Protein AF-A0A0F9K733-F1 (afdb_monomer_lite)

Radius of gyration: 17.39 Å; chains: 1; bounding box: 50×52×30 Å

Sequence (92 aa):
MEDPTKFDIRDYLEGKALNDQSIREACISEDELVKVLRMTKRHVVKLRQRGKLPASVYYRRKWWFPRVEIAKFLETRTSAEEPSEQNEQNHL

pLDDT: mean 74.3, std 15.23, range [41.94, 90.12]

InterPro domains:
  IPR041657 Helix-turn-helix domain, group 17 [PF12728] (31-77)

Organism: NCBI:txid412755

Structure (mmCIF, N/CA/C/O backbone):
data_AF-A0A0F9K733-F1
#
_entry.id   AF-A0A0F9K733-F1
#
loo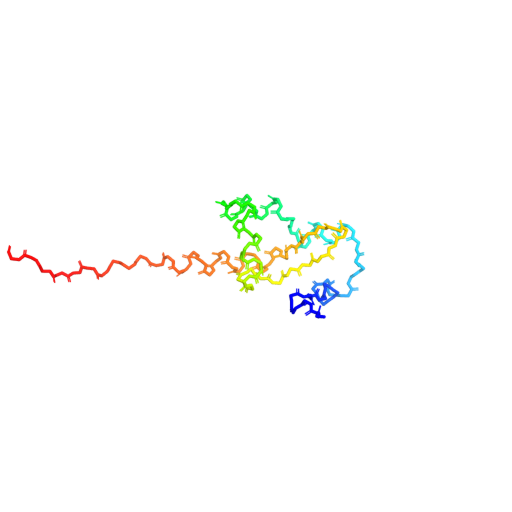p_
_atom_site.group_PDB
_atom_site.id
_atom_site.type_symbol
_atom_site.label_atom_id
_atom_site.label_alt_id
_atom_site.label_comp_id
_atom_site.label_asym_id
_atom_site.label_entity_id
_atom_site.label_seq_id
_atom_site.pdbx_PDB_ins_code
_atom_site.Cartn_x
_atom_site.Cartn_y
_atom_site.Cartn_z
_atom_site.occupancy
_atom_site.B_iso_or_equiv
_atom_site.auth_seq_id
_atom_site.auth_comp_id
_atom_site.auth_asym_id
_atom_site.auth_atom_id
_atom_site.pdbx_PDB_model_num
ATOM 1 N N . MET A 1 1 ? -11.405 -21.151 -6.689 1.00 41.94 1 MET A N 1
ATOM 2 C CA . MET A 1 1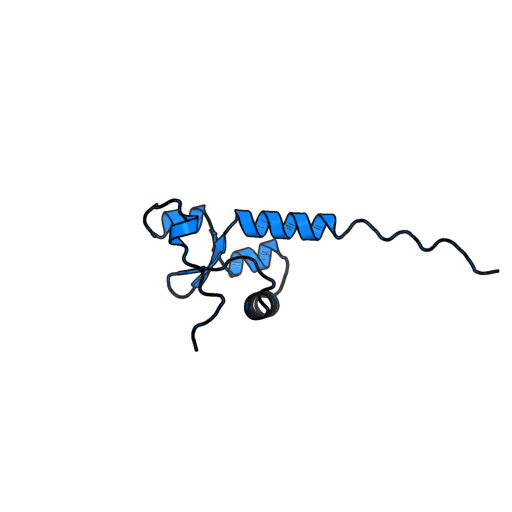 ? -11.717 -19.711 -6.583 1.00 41.94 1 MET A CA 1
ATOM 3 C C . MET A 1 1 ? -10.404 -18.964 -6.693 1.00 41.94 1 MET A C 1
ATOM 5 O O . MET A 1 1 ? -9.588 -19.077 -5.787 1.00 41.94 1 MET A O 1
ATOM 9 N N . GLU A 1 2 ? -10.150 -18.321 -7.830 1.00 46.09 2 GLU A N 1
ATOM 10 C CA . GLU A 1 2 ? -9.002 -17.424 -7.990 1.00 46.09 2 GLU A CA 1
ATOM 11 C C . GLU A 1 2 ? -9.341 -16.071 -7.365 1.00 46.09 2 GLU A C 1
ATOM 13 O O . GLU A 1 2 ? -10.446 -15.561 -7.530 1.00 46.09 2 GLU A O 1
ATOM 18 N N . ASP A 1 3 ? -8.411 -15.544 -6.576 1.00 48.53 3 ASP A N 1
ATOM 19 C CA . ASP A 1 3 ? -8.564 -14.277 -5.874 1.00 48.53 3 ASP A CA 1
ATOM 20 C C . ASP A 1 3 ? -8.459 -13.143 -6.917 1.00 48.53 3 ASP A C 1
ATOM 22 O O . ASP A 1 3 ? -7.396 -12.992 -7.524 1.00 48.53 3 ASP A O 1
ATOM 26 N N . PRO A 1 4 ? -9.525 -12.360 -7.177 1.00 52.16 4 PRO A N 1
ATOM 27 C CA . PRO A 1 4 ? -9.539 -11.349 -8.244 1.00 52.16 4 PRO A CA 1
ATOM 28 C C . PRO A 1 4 ? -8.555 -10.197 -7.988 1.00 52.16 4 PRO A C 1
ATOM 30 O O . PRO A 1 4 ? -8.301 -9.373 -8.859 1.00 52.16 4 PRO A O 1
ATOM 33 N N . THR A 1 5 ? -7.975 -10.150 -6.792 1.00 52.78 5 THR A N 1
ATOM 34 C CA . THR A 1 5 ? -6.948 -9.197 -6.372 1.00 52.78 5 THR A CA 1
ATOM 35 C C . THR A 1 5 ? -5.523 -9.639 -6.711 1.00 52.78 5 THR A C 1
ATOM 37 O O . THR A 1 5 ? -4.569 -8.944 -6.354 1.00 52.78 5 THR A O 1
ATOM 40 N N . LYS A 1 6 ? -5.342 -10.785 -7.382 1.00 51.94 6 LYS A N 1
ATOM 41 C CA . LYS A 1 6 ? -4.027 -11.318 -7.755 1.00 51.94 6 LYS A CA 1
ATOM 42 C C . LYS A 1 6 ? -3.436 -10.522 -8.926 1.00 51.94 6 LYS A C 1
ATOM 44 O O . LYS A 1 6 ? -3.561 -10.893 -10.085 1.00 51.94 6 LYS A O 1
ATOM 49 N N . PHE A 1 7 ? -2.802 -9.405 -8.593 1.00 60.28 7 PHE A N 1
ATOM 50 C CA . PHE A 1 7 ? -2.111 -8.526 -9.530 1.00 60.28 7 PHE A CA 1
ATOM 51 C C . PHE A 1 7 ? -0.717 -9.085 -9.871 1.00 60.28 7 PHE A C 1
ATOM 53 O O . PHE A 1 7 ? 0.036 -9.455 -8.962 1.00 60.28 7 PHE A O 1
ATOM 60 N N . ASP A 1 8 ? -0.361 -9.153 -11.160 1.00 64.06 8 ASP A N 1
ATOM 61 C CA . ASP A 1 8 ? 0.978 -9.574 -11.589 1.00 64.06 8 ASP A CA 1
ATOM 62 C C . ASP A 1 8 ? 1.951 -8.392 -11.498 1.00 64.06 8 ASP A C 1
ATOM 64 O O . ASP A 1 8 ? 1.928 -7.449 -12.284 1.00 64.06 8 ASP A O 1
ATOM 68 N N . ILE A 1 9 ? 2.825 -8.433 -10.496 1.00 64.44 9 ILE A N 1
ATOM 69 C CA . ILE A 1 9 ? 3.810 -7.379 -10.241 1.00 64.44 9 ILE A CA 1
ATOM 70 C C . ILE A 1 9 ? 4.860 -7.228 -11.346 1.00 64.44 9 ILE A C 1
ATOM 72 O O . ILE A 1 9 ? 5.561 -6.218 -11.380 1.00 64.44 9 ILE A O 1
ATOM 76 N N . ARG A 1 10 ? 4.989 -8.203 -12.254 1.00 61.97 10 ARG A N 1
ATOM 77 C CA . ARG A 1 10 ? 5.927 -8.102 -13.380 1.00 61.97 10 ARG A CA 1
ATOM 78 C C . ARG A 1 10 ? 5.609 -6.919 -14.290 1.00 61.97 10 ARG A C 1
ATOM 80 O O . ARG A 1 10 ? 6.541 -6.309 -14.806 1.00 61.97 10 ARG A O 1
ATOM 87 N N . ASP A 1 11 ? 4.329 -6.571 -14.405 1.00 64.38 11 ASP A N 1
ATOM 88 C CA . ASP A 1 11 ? 3.857 -5.407 -15.158 1.00 64.38 11 ASP A CA 1
ATOM 89 C C . ASP A 1 11 ? 4.340 -4.098 -14.507 1.00 64.38 11 ASP A C 1
ATOM 91 O O . ASP A 1 11 ? 4.849 -3.194 -15.161 1.00 64.38 11 ASP A O 1
ATOM 95 N N . TYR A 1 12 ? 4.306 -4.054 -13.171 1.00 64.44 12 TYR A N 1
ATOM 96 C CA . TYR A 1 12 ? 4.696 -2.882 -12.384 1.00 64.44 12 TYR A CA 1
ATOM 97 C C . TYR A 1 12 ? 6.211 -2.666 -12.295 1.00 64.44 12 TYR A C 1
ATOM 99 O O . TYR A 1 12 ? 6.677 -1.564 -12.014 1.00 64.44 12 TYR A O 1
ATOM 107 N N . LEU A 1 13 ? 6.992 -3.727 -12.483 1.00 64.88 13 LEU A N 1
ATOM 108 C CA . LEU A 1 13 ? 8.450 -3.674 -12.430 1.00 64.88 13 LEU A CA 1
ATOM 109 C C . LEU A 1 13 ? 9.085 -3.312 -13.781 1.00 64.88 13 LEU A C 1
ATOM 11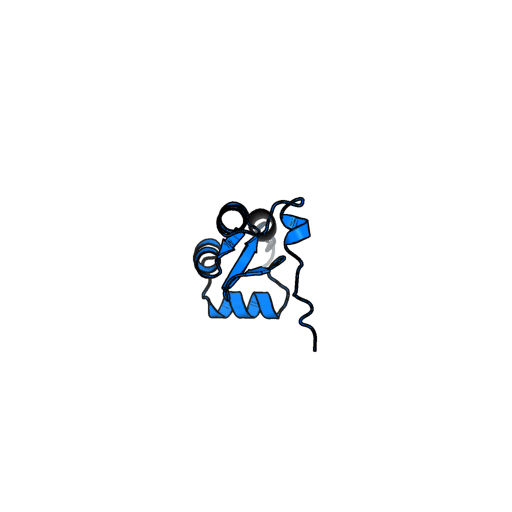1 O O . LEU A 1 13 ? 10.308 -3.363 -13.877 1.00 64.88 13 LEU A O 1
ATOM 115 N N . GLU A 1 14 ? 8.302 -2.956 -14.809 1.00 66.06 14 GLU A N 1
ATOM 116 C CA . GLU A 1 14 ? 8.793 -2.636 -16.164 1.00 66.06 14 GLU A CA 1
ATOM 117 C C . GLU A 1 14 ? 9.732 -3.727 -16.722 1.00 66.06 14 GLU A C 1
ATOM 119 O O . GLU A 1 14 ? 10.766 -3.451 -17.329 1.00 66.06 14 GLU A O 1
ATOM 124 N N . GLY A 1 15 ? 9.430 -5.000 -16.444 1.00 62.59 15 GLY A N 1
ATOM 125 C CA . GLY A 1 15 ? 10.279 -6.123 -16.856 1.00 62.59 15 GLY A CA 1
ATOM 126 C C . GLY A 1 15 ? 11.552 -6.326 -16.019 1.00 62.59 15 GLY A C 1
ATOM 127 O O . GLY A 1 15 ? 12.363 -7.194 -16.347 1.00 62.59 15 GLY A O 1
ATOM 128 N N . LYS A 1 16 ? 11.740 -5.591 -14.914 1.00 64.25 16 LYS A N 1
ATOM 129 C CA . LYS A 1 16 ? 12.815 -5.866 -13.947 1.00 64.25 16 LYS A CA 1
ATOM 130 C C . LYS A 1 16 ? 12.553 -7.174 -13.202 1.00 64.25 16 LYS A C 1
ATOM 132 O O . LYS A 1 16 ? 11.416 -7.561 -12.926 1.00 64.25 16 LYS A O 1
ATOM 137 N N . ALA A 1 17 ? 13.639 -7.857 -12.848 1.00 69.50 17 ALA A N 1
ATOM 138 C CA . ALA A 1 17 ? 13.576 -9.111 -12.114 1.00 69.50 17 ALA A CA 1
ATOM 139 C C . ALA A 1 17 ? 12.856 -8.932 -10.768 1.00 69.50 17 ALA A C 1
ATOM 141 O O . ALA A 1 17 ? 13.163 -8.023 -9.996 1.00 69.50 17 ALA A O 1
ATOM 142 N N . LEU A 1 18 ? 11.935 -9.848 -10.462 1.00 71.94 18 LEU A N 1
ATOM 143 C CA . LEU A 1 18 ? 11.244 -9.890 -9.179 1.00 71.94 18 LEU A CA 1
ATOM 144 C C . LEU A 1 18 ? 12.213 -10.339 -8.075 1.00 71.94 18 LEU A C 1
ATOM 146 O O . LEU A 1 18 ? 12.366 -11.533 -7.819 1.00 71.94 18 LEU A O 1
ATOM 150 N N . ASN A 1 19 ? 12.879 -9.382 -7.434 1.00 81.56 19 ASN A N 1
ATOM 151 C CA . ASN A 1 19 ? 13.788 -9.613 -6.315 1.00 81.56 19 ASN A CA 1
ATOM 152 C C . ASN A 1 19 ? 13.426 -8.721 -5.112 1.00 81.56 19 ASN A C 1
ATOM 154 O O . ASN A 1 19 ? 12.663 -7.760 -5.230 1.00 81.56 19 ASN A O 1
ATOM 158 N N . ASP A 1 20 ? 13.965 -9.043 -3.932 1.00 81.25 20 ASP A N 1
ATOM 159 C CA . ASP A 1 20 ? 13.660 -8.311 -2.696 1.00 81.25 20 ASP A CA 1
ATOM 160 C C . ASP A 1 20 ? 14.012 -6.824 -2.757 1.00 81.25 20 ASP A C 1
ATOM 162 O O . ASP A 1 20 ? 13.322 -6.024 -2.128 1.00 81.25 20 ASP A O 1
ATOM 166 N N . GLN A 1 21 ? 15.065 -6.451 -3.484 1.00 84.19 21 GLN A N 1
ATOM 167 C CA . GLN A 1 21 ? 15.488 -5.060 -3.586 1.00 84.19 21 GLN A CA 1
ATOM 168 C C . GLN A 1 21 ? 14.473 -4.246 -4.390 1.00 84.19 21 GLN A C 1
ATOM 170 O O . GLN A 1 21 ? 13.932 -3.272 -3.872 1.00 84.19 21 GLN A O 1
ATOM 175 N N . SER A 1 22 ? 14.121 -4.705 -5.592 1.00 82.88 22 SER A N 1
ATOM 176 C CA . SER A 1 22 ? 13.147 -4.031 -6.454 1.00 82.88 22 SER A CA 1
ATOM 177 C C . SER A 1 22 ? 11.768 -3.931 -5.795 1.00 82.88 22 SER A C 1
ATOM 179 O O . SER A 1 22 ? 11.105 -2.901 -5.899 1.00 82.88 22 SER A O 1
ATOM 181 N N . ILE A 1 23 ? 11.355 -4.959 -5.042 1.00 84.12 23 ILE A N 1
ATOM 182 C CA . ILE A 1 23 ? 10.109 -4.934 -4.261 1.00 84.12 23 ILE A CA 1
ATOM 183 C C . ILE A 1 23 ? 10.147 -3.859 -3.174 1.00 84.12 23 ILE A C 1
ATOM 185 O O . ILE A 1 23 ? 9.180 -3.122 -3.016 1.00 84.12 23 ILE A O 1
ATOM 189 N N . ARG A 1 24 ? 11.244 -3.757 -2.420 1.00 83.44 24 ARG A N 1
ATOM 190 C CA . ARG A 1 24 ? 11.376 -2.781 -1.326 1.00 83.44 24 ARG A CA 1
ATOM 191 C C . ARG A 1 24 ? 11.492 -1.339 -1.816 1.00 83.44 24 ARG A C 1
ATOM 193 O O . ARG A 1 24 ? 11.057 -0.426 -1.117 1.00 83.44 24 ARG A O 1
ATOM 200 N N . GLU A 1 25 ? 12.082 -1.137 -2.990 1.00 85.19 25 GLU A N 1
ATOM 201 C CA . GLU A 1 25 ? 12.201 0.179 -3.621 1.00 85.19 25 GLU A CA 1
ATOM 202 C C . GLU A 1 25 ? 10.850 0.645 -4.182 1.00 85.19 25 GLU A C 1
ATOM 204 O O . GLU A 1 25 ? 10.411 1.758 -3.892 1.00 85.19 25 GLU A O 1
ATOM 209 N N . ALA A 1 26 ? 10.146 -0.218 -4.923 1.00 85.81 26 ALA A N 1
ATOM 210 C CA . ALA A 1 26 ? 8.895 0.146 -5.591 1.00 85.81 26 ALA A CA 1
ATOM 211 C C . ALA A 1 26 ? 7.655 0.069 -4.681 1.00 85.81 26 ALA A C 1
ATOM 213 O O . ALA A 1 26 ? 6.675 0.789 -4.898 1.00 85.81 26 ALA A O 1
ATOM 214 N N . CYS A 1 27 ? 7.669 -0.797 -3.665 1.00 89.00 27 CYS A N 1
ATOM 215 C CA . CYS A 1 27 ? 6.515 -1.084 -2.817 1.00 89.00 27 CYS A CA 1
ATOM 216 C C . CYS A 1 27 ? 6.785 -0.794 -1.336 1.00 89.00 27 CYS A C 1
ATOM 218 O O . CYS A 1 27 ? 7.921 -0.755 -0.869 1.00 89.00 27 CYS A O 1
ATOM 220 N N . ILE A 1 28 ? 5.704 -0.631 -0.579 1.00 90.12 28 ILE 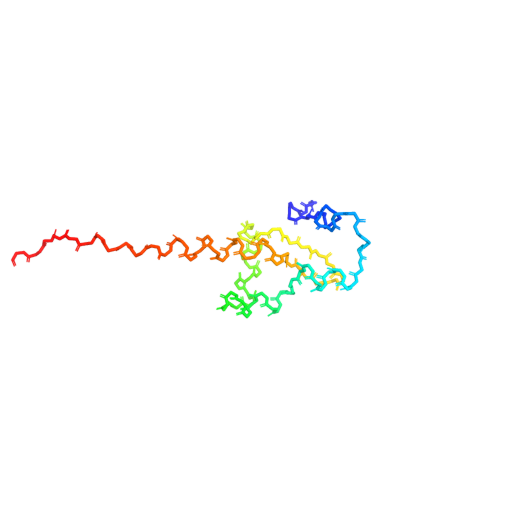A N 1
ATOM 221 C CA . ILE A 1 28 ? 5.699 -0.618 0.884 1.00 90.12 28 ILE A CA 1
ATOM 222 C C . ILE A 1 28 ? 5.023 -1.872 1.420 1.00 90.12 28 ILE A C 1
ATOM 224 O O . ILE A 1 28 ? 4.122 -2.439 0.799 1.00 90.12 28 ILE A O 1
ATOM 228 N N . SER A 1 29 ? 5.464 -2.314 2.590 1.00 89.94 29 SER A N 1
ATOM 229 C CA . SER A 1 29 ? 4.850 -3.454 3.275 1.00 89.94 29 SER A CA 1
ATOM 230 C C . SER A 1 29 ? 3.518 -3.079 3.936 1.00 89.94 29 SER A C 1
ATOM 232 O O . SER A 1 29 ? 3.252 -1.908 4.202 1.00 89.94 29 SER A O 1
ATOM 234 N N . GLU A 1 30 ? 2.695 -4.076 4.273 1.00 87.56 30 GLU A N 1
ATOM 235 C CA . GLU A 1 30 ? 1.459 -3.863 5.049 1.00 87.56 30 GLU A CA 1
ATOM 236 C C . GLU A 1 30 ? 1.702 -3.088 6.360 1.00 87.56 30 GLU A C 1
ATOM 238 O O . GLU A 1 30 ? 0.916 -2.212 6.712 1.00 87.56 30 GLU A O 1
ATOM 243 N N . ASP A 1 31 ? 2.804 -3.359 7.066 1.00 87.81 31 ASP A N 1
ATOM 244 C CA . ASP A 1 31 ? 3.155 -2.663 8.311 1.00 87.81 31 ASP A CA 1
ATOM 245 C C . ASP A 1 31 ? 3.526 -1.190 8.092 1.00 87.81 31 ASP A C 1
ATOM 247 O O . ASP A 1 31 ? 3.211 -0.340 8.925 1.00 87.81 31 ASP A O 1
ATOM 251 N N . GLU A 1 32 ? 4.169 -0.860 6.973 1.00 89.44 32 GLU A N 1
ATOM 252 C CA . GLU A 1 32 ? 4.411 0.538 6.604 1.00 89.44 32 GLU A CA 1
ATOM 253 C C . GLU A 1 32 ? 3.124 1.226 6.159 1.00 89.44 32 GLU A C 1
ATOM 255 O O . GLU A 1 32 ? 2.866 2.359 6.559 1.00 89.44 32 GLU A O 1
ATOM 260 N N . LEU A 1 33 ? 2.272 0.526 5.411 1.00 88.31 33 LEU A N 1
ATOM 261 C CA . LEU A 1 33 ? 0.997 1.058 4.952 1.00 88.31 33 LEU A CA 1
ATOM 262 C C . LEU A 1 33 ? 0.077 1.449 6.119 1.00 88.31 33 LEU A C 1
ATOM 264 O O . LEU A 1 33 ? -0.565 2.494 6.076 1.00 88.31 33 LEU A O 1
ATOM 268 N N . VAL A 1 34 ? 0.052 0.647 7.186 1.00 90.00 34 VAL A N 1
ATOM 269 C CA . VAL A 1 34 ? -0.640 0.956 8.453 1.00 90.00 34 VAL A CA 1
ATOM 270 C C . VAL A 1 34 ? -0.183 2.304 9.021 1.00 90.00 34 VAL A C 1
ATOM 272 O O . VAL A 1 34 ? -1.019 3.104 9.444 1.00 90.00 34 VAL A O 1
ATOM 275 N N . LYS A 1 35 ? 1.127 2.586 8.994 1.00 89.38 35 LYS A N 1
ATOM 276 C CA . LYS A 1 35 ? 1.696 3.855 9.478 1.00 89.38 35 LYS A CA 1
ATOM 277 C C . LYS A 1 35 ? 1.336 5.021 8.560 1.00 89.38 35 LYS A C 1
ATOM 279 O O . LYS A 1 35 ? 0.932 6.070 9.051 1.00 89.38 35 LYS A O 1
ATOM 284 N N . VAL A 1 36 ? 1.447 4.814 7.249 1.00 86.81 36 VAL A N 1
ATOM 285 C CA . VAL A 1 36 ? 1.153 5.819 6.216 1.00 86.81 36 VAL A CA 1
ATOM 286 C C . VAL A 1 36 ? -0.322 6.226 6.249 1.00 86.81 36 VAL A C 1
ATOM 288 O O . VAL A 1 36 ? -0.636 7.408 6.298 1.00 86.81 36 VAL A O 1
ATOM 291 N N . LEU A 1 37 ? -1.233 5.252 6.298 1.00 84.38 37 LEU A N 1
ATOM 292 C CA . LEU A 1 37 ? -2.676 5.498 6.360 1.00 84.38 37 LEU A CA 1
ATOM 293 C C . LEU A 1 37 ? -3.170 5.877 7.761 1.00 84.38 37 LEU A C 1
ATOM 295 O O . LEU A 1 37 ? -4.352 6.179 7.911 1.00 84.38 37 LEU A O 1
ATOM 299 N N . ARG A 1 38 ? -2.307 5.805 8.787 1.00 86.81 38 ARG A N 1
ATOM 300 C CA . ARG A 1 38 ? -2.671 5.950 10.208 1.00 86.81 38 ARG A CA 1
ATOM 301 C C . ARG A 1 38 ? -3.887 5.092 10.589 1.00 86.81 38 ARG A C 1
ATOM 303 O O . ARG A 1 38 ? -4.783 5.517 11.312 1.00 86.81 38 ARG A O 1
ATOM 310 N N . MET A 1 39 ? -3.926 3.864 10.076 1.00 87.44 39 MET A N 1
ATOM 311 C CA . MET A 1 39 ? -5.029 2.918 10.254 1.00 87.44 39 MET A CA 1
ATOM 312 C C . MET A 1 39 ? -4.553 1.647 10.941 1.00 87.44 39 MET A C 1
ATOM 314 O O . MET A 1 39 ? -3.386 1.292 10.870 1.00 87.44 39 MET A O 1
ATOM 318 N N . THR A 1 40 ? -5.467 0.902 11.562 1.00 88.94 40 THR A N 1
ATOM 319 C CA . THR A 1 40 ? -5.128 -0.408 12.128 1.00 88.94 40 THR A CA 1
ATOM 320 C C . THR A 1 40 ? -4.933 -1.455 11.031 1.00 88.94 40 THR A C 1
ATOM 322 O O . THR A 1 40 ? -5.594 -1.429 9.990 1.00 88.94 40 THR A O 1
ATOM 325 N N . LYS A 1 41 ? -4.090 -2.456 11.301 1.00 87.19 41 LYS A N 1
ATOM 326 C CA . LYS A 1 41 ? -3.845 -3.590 10.391 1.00 87.19 41 LYS A CA 1
ATOM 327 C C . LYS A 1 41 ? -5.142 -4.306 9.992 1.00 87.19 41 LYS A C 1
ATOM 329 O O . LYS A 1 41 ? -5.346 -4.644 8.832 1.00 87.19 41 LYS A O 1
ATOM 334 N N . ARG A 1 42 ? -6.084 -4.435 10.936 1.00 87.56 42 ARG A N 1
ATOM 335 C CA . ARG A 1 42 ? -7.428 -4.989 10.694 1.00 87.56 42 ARG A CA 1
ATOM 336 C C . ARG A 1 42 ? -8.215 -4.179 9.658 1.00 87.56 42 ARG A C 1
ATOM 338 O O . ARG A 1 42 ? -8.905 -4.770 8.831 1.00 87.56 42 ARG A O 1
ATOM 345 N N . HIS A 1 43 ? -8.123 -2.849 9.699 1.00 87.31 43 HIS A N 1
ATOM 346 C CA . HIS A 1 43 ? -8.753 -1.989 8.698 1.00 87.31 43 HIS A CA 1
ATOM 347 C C . HIS A 1 43 ? -8.083 -2.104 7.335 1.00 87.31 43 HIS A C 1
ATOM 349 O O . HIS A 1 43 ? -8.792 -2.256 6.346 1.00 87.31 43 HIS A O 1
ATOM 355 N N . VAL A 1 44 ? -6.751 -2.120 7.283 1.00 86.25 44 VAL A N 1
ATOM 356 C CA . VAL A 1 44 ? -6.000 -2.312 6.033 1.00 86.25 44 VAL A CA 1
ATOM 357 C C . VAL A 1 44 ? -6.394 -3.630 5.357 1.00 86.25 44 VAL A C 1
ATOM 359 O O . VAL A 1 44 ? -6.749 -3.636 4.180 1.00 86.25 44 VAL A O 1
ATOM 362 N N . VAL A 1 45 ? -6.461 -4.731 6.112 1.00 86.12 45 VAL A N 1
ATOM 363 C CA . VAL A 1 45 ? -6.913 -6.035 5.594 1.00 86.12 45 VAL A CA 1
ATOM 364 C C . VAL A 1 45 ? -8.347 -5.970 5.062 1.00 86.12 45 VAL A C 1
ATOM 366 O O . VAL A 1 45 ? -8.609 -6.465 3.967 1.00 86.12 45 VAL A O 1
ATOM 369 N N . LYS A 1 46 ? -9.273 -5.333 5.793 1.00 87.00 46 LYS A N 1
ATOM 370 C CA . LYS A 1 46 ? -10.659 -5.153 5.326 1.00 87.00 46 LYS A CA 1
ATOM 371 C C . LYS A 1 46 ? -10.732 -4.323 4.046 1.00 87.00 46 LYS A C 1
ATOM 373 O O . LYS A 1 46 ? -11.518 -4.654 3.166 1.00 87.00 46 LYS A O 1
ATOM 378 N N . LEU A 1 47 ? -9.950 -3.249 3.935 1.00 84.69 47 LEU A N 1
ATOM 379 C CA . LEU A 1 47 ? -9.922 -2.415 2.733 1.00 84.69 47 LEU A CA 1
ATOM 380 C C . LEU A 1 47 ? -9.368 -3.190 1.536 1.00 84.69 47 LEU A C 1
ATOM 382 O O . LEU A 1 47 ? -9.964 -3.119 0.465 1.00 84.69 47 LEU A O 1
ATOM 386 N N . ARG A 1 48 ? -8.314 -3.996 1.734 1.00 85.75 48 ARG A N 1
ATOM 387 C CA . ARG A 1 48 ? -7.790 -4.905 0.703 1.00 85.75 48 ARG A CA 1
ATOM 388 C C . ARG A 1 48 ? -8.860 -5.888 0.236 1.00 85.75 48 ARG A C 1
ATOM 390 O O . ARG A 1 48 ? -9.131 -5.968 -0.951 1.00 85.75 48 ARG A O 1
ATOM 397 N N . GLN A 1 49 ? -9.500 -6.599 1.167 1.00 83.19 49 GLN A N 1
ATOM 398 C CA . GLN A 1 49 ? -10.543 -7.589 0.855 1.00 83.19 49 GLN A CA 1
ATOM 399 C C . GLN A 1 49 ? -11.762 -6.979 0.156 1.00 83.19 49 GLN A C 1
ATOM 401 O O . GLN A 1 49 ? -12.448 -7.658 -0.596 1.00 83.19 49 GLN A O 1
ATOM 406 N N . ARG A 1 50 ? -12.042 -5.699 0.412 1.00 81.69 50 ARG A N 1
ATOM 407 C CA . ARG A 1 50 ? -13.111 -4.944 -0.250 1.00 81.69 50 ARG A CA 1
ATOM 408 C C . ARG A 1 50 ? -12.685 -4.336 -1.592 1.00 81.69 50 ARG A C 1
ATOM 410 O O . ARG A 1 50 ? -13.478 -3.598 -2.162 1.00 81.69 50 ARG A O 1
ATOM 417 N N . GLY A 1 51 ? -11.450 -4.563 -2.050 1.00 80.62 51 GLY A N 1
ATOM 418 C CA . GLY A 1 51 ? -10.913 -3.959 -3.274 1.00 80.62 51 GLY A CA 1
ATOM 419 C C . GLY A 1 51 ? -10.788 -2.432 -3.208 1.00 80.62 51 GLY A C 1
ATOM 420 O O . GLY A 1 51 ? -10.788 -1.772 -4.237 1.00 80.62 51 GLY A O 1
ATOM 421 N N . LYS A 1 52 ? -10.737 -1.856 -1.997 1.00 81.38 52 LYS A N 1
ATOM 422 C CA . LYS A 1 52 ? -10.622 -0.402 -1.776 1.00 81.38 52 LYS A CA 1
ATOM 423 C C . LYS A 1 52 ? -9.184 0.079 -1.628 1.00 81.38 52 LYS A C 1
ATOM 425 O O . LYS A 1 52 ? -8.956 1.283 -1.598 1.00 81.38 52 LYS A O 1
ATOM 430 N N . LEU A 1 53 ? -8.240 -0.842 -1.450 1.00 81.12 53 LEU A N 1
ATOM 431 C CA . LEU A 1 53 ? -6.825 -0.524 -1.593 1.00 81.12 53 LEU A CA 1
ATOM 432 C C . LEU A 1 53 ? -6.430 -0.691 -3.058 1.00 81.12 53 LEU A C 1
ATOM 434 O O . LEU A 1 53 ? -7.009 -1.545 -3.734 1.00 81.12 53 LEU A O 1
ATOM 438 N N . PRO A 1 54 ? -5.454 0.095 -3.532 1.00 79.06 54 PRO A N 1
ATOM 439 C CA . PRO A 1 54 ? -4.925 -0.083 -4.872 1.00 79.06 54 PRO A CA 1
ATOM 440 C C . PRO A 1 54 ? -4.273 -1.459 -5.052 1.00 79.06 54 PRO A C 1
ATOM 442 O O . PRO A 1 54 ? -4.211 -2.264 -4.114 1.00 79.06 54 PRO A O 1
ATOM 445 N N . ALA A 1 55 ? -3.765 -1.701 -6.266 1.00 80.50 55 ALA A N 1
ATOM 446 C CA . ALA A 1 55 ? -3.040 -2.910 -6.639 1.00 80.50 55 ALA A CA 1
ATOM 447 C C . ALA A 1 55 ? -2.131 -3.400 -5.500 1.00 80.50 55 ALA A C 1
ATOM 449 O O . ALA A 1 55 ? -1.384 -2.635 -4.889 1.00 80.50 55 ALA A O 1
ATOM 450 N N . SER A 1 56 ? -2.224 -4.689 -5.185 1.00 82.94 56 SER A N 1
ATOM 451 C CA . SER A 1 56 ? -1.472 -5.297 -4.091 1.00 82.94 56 SER A CA 1
ATOM 452 C C . SER A 1 56 ? -0.823 -6.575 -4.570 1.00 82.94 56 SER A C 1
ATOM 454 O O . SER A 1 56 ? -1.388 -7.310 -5.377 1.00 82.94 56 SER A O 1
ATOM 456 N N . VAL A 1 57 ? 0.374 -6.833 -4.065 1.00 82.44 57 VAL A N 1
ATOM 457 C CA . VAL A 1 57 ? 1.210 -7.925 -4.532 1.00 82.44 57 VAL A CA 1
ATOM 458 C C . VAL A 1 57 ? 1.574 -8.811 -3.366 1.00 82.44 57 VAL A C 1
ATOM 460 O O . VAL A 1 57 ? 2.048 -8.357 -2.324 1.00 82.44 57 VAL A O 1
ATOM 463 N N . TYR A 1 58 ? 1.383 -10.108 -3.560 1.00 83.56 58 TYR A N 1
ATOM 464 C CA . TYR A 1 58 ? 1.797 -11.103 -2.593 1.00 83.56 58 TYR A CA 1
ATOM 465 C C . TYR A 1 58 ? 3.208 -11.602 -2.916 1.00 83.56 58 TYR A C 1
ATOM 467 O O . TYR A 1 58 ? 3.412 -12.341 -3.877 1.00 83.56 58 TYR A O 1
ATOM 475 N N . TYR A 1 59 ? 4.193 -11.214 -2.103 1.00 83.25 59 TYR A N 1
ATOM 476 C CA . TYR A 1 59 ? 5.591 -11.624 -2.259 1.00 83.25 59 TYR A CA 1
ATOM 477 C C . TYR A 1 59 ? 6.185 -12.058 -0.919 1.00 83.25 59 TYR A C 1
ATOM 479 O O . TYR A 1 59 ? 6.030 -11.385 0.103 1.00 83.25 59 TYR A O 1
ATOM 487 N N . ARG A 1 60 ? 6.867 -13.212 -0.916 1.00 82.75 60 ARG A N 1
ATOM 488 C CA . ARG A 1 60 ? 7.475 -13.825 0.283 1.00 82.75 60 ARG A CA 1
ATOM 489 C C . ARG A 1 60 ? 6.534 -13.873 1.489 1.00 82.75 60 ARG A C 1
ATOM 491 O O . ARG A 1 60 ? 6.882 -13.482 2.601 1.00 82.75 60 ARG A O 1
ATOM 498 N N . ARG A 1 61 ? 5.318 -14.372 1.253 1.00 84.44 61 ARG A N 1
ATOM 499 C CA . ARG A 1 61 ? 4.252 -14.509 2.257 1.00 84.44 61 ARG A CA 1
ATOM 500 C C . ARG A 1 61 ? 3.778 -13.194 2.892 1.00 84.44 61 ARG A C 1
ATOM 502 O O . ARG A 1 61 ? 3.098 -13.220 3.916 1.00 84.44 61 ARG A O 1
ATOM 509 N N . LYS A 1 62 ? 4.122 -12.050 2.303 1.00 85.69 62 LYS A N 1
ATOM 510 C CA . LYS A 1 62 ? 3.709 -10.722 2.758 1.00 85.69 62 LYS A CA 1
ATOM 511 C C . LYS A 1 62 ? 3.007 -9.977 1.631 1.00 85.69 62 LYS A C 1
ATOM 513 O O . LYS A 1 62 ? 3.290 -10.203 0.456 1.00 85.69 62 LYS A O 1
ATOM 518 N N . TRP A 1 63 ? 2.093 -9.094 2.016 1.00 86.31 63 TRP A N 1
ATOM 519 C CA . TRP A 1 63 ? 1.445 -8.168 1.096 1.00 86.31 63 TRP A CA 1
ATOM 520 C C . TRP A 1 63 ? 2.279 -6.898 0.961 1.00 86.31 63 TRP A C 1
ATOM 522 O O . TRP A 1 63 ? 2.703 -6.310 1.962 1.00 86.31 63 TRP A O 1
ATOM 532 N N . TRP A 1 64 ? 2.491 -6.509 -0.286 1.00 88.0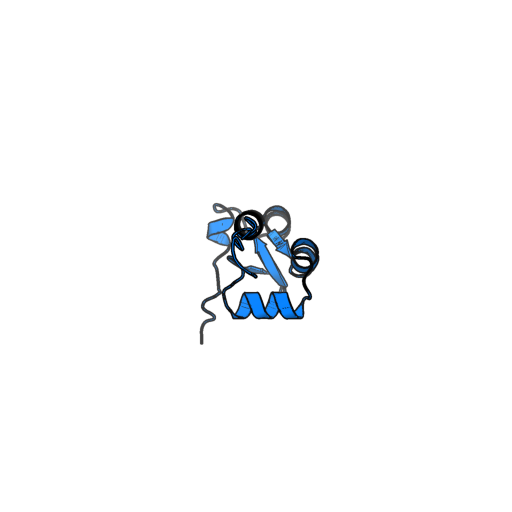6 64 TRP A N 1
ATOM 533 C CA . TRP A 1 64 ? 3.230 -5.336 -0.715 1.00 88.06 64 TRP A CA 1
ATOM 534 C C . TRP A 1 64 ? 2.318 -4.457 -1.557 1.00 88.06 64 TRP A C 1
ATOM 536 O O . TRP A 1 64 ? 1.492 -4.956 -2.319 1.00 88.06 64 TRP A O 1
ATOM 546 N N . PHE A 1 65 ? 2.467 -3.150 -1.407 1.00 88.38 65 PHE A N 1
ATOM 547 C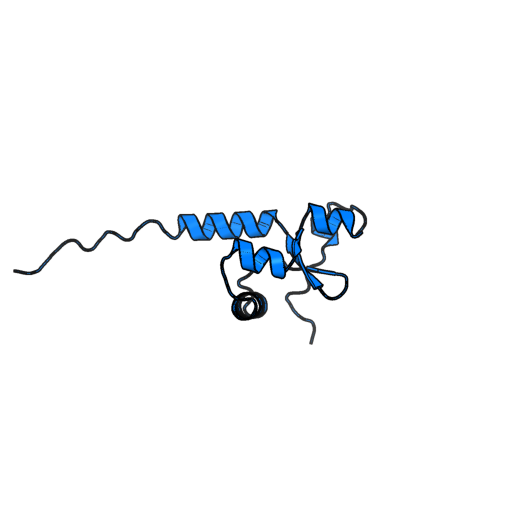 CA . PHE A 1 65 ? 1.623 -2.160 -2.058 1.00 88.38 65 PHE A CA 1
ATOM 548 C C . PHE A 1 65 ? 2.516 -1.173 -2.811 1.00 88.38 65 PHE A C 1
ATOM 550 O O . PHE A 1 65 ? 3.407 -0.596 -2.180 1.00 88.38 65 PHE A O 1
ATOM 557 N N . PRO A 1 66 ? 2.334 -0.971 -4.126 1.00 88.25 66 PRO A N 1
ATOM 558 C CA . PRO A 1 66 ? 3.134 -0.030 -4.896 1.00 88.25 66 PRO A CA 1
ATOM 559 C C . PRO A 1 66 ? 3.022 1.384 -4.329 1.00 88.25 66 PRO A C 1
ATOM 561 O O . PRO A 1 66 ? 1.922 1.900 -4.122 1.00 88.25 66 PRO A O 1
ATOM 564 N N . ARG A 1 67 ? 4.167 2.031 -4.096 1.00 87.38 67 ARG A N 1
ATOM 565 C CA . ARG A 1 67 ? 4.228 3.386 -3.521 1.00 87.38 67 ARG A CA 1
ATOM 566 C C . ARG A 1 67 ? 3.450 4.395 -4.357 1.00 87.38 67 ARG A C 1
ATOM 568 O O . ARG A 1 67 ? 2.740 5.217 -3.795 1.00 87.38 67 ARG A O 1
ATOM 575 N N . VAL A 1 68 ? 3.568 4.294 -5.680 1.00 84.94 68 VAL A N 1
ATOM 576 C CA . VAL A 1 68 ? 2.916 5.192 -6.644 1.00 84.94 68 VAL A CA 1
ATOM 577 C C . VAL A 1 68 ? 1.396 5.148 -6.503 1.00 84.94 68 VAL A C 1
ATOM 579 O O . VAL A 1 68 ? 0.758 6.188 -6.401 1.00 84.94 68 VAL A O 1
ATOM 582 N N . GLU A 1 69 ? 0.808 3.956 -6.434 1.00 84.50 69 GLU A N 1
ATOM 583 C CA . GLU A 1 69 ? -0.642 3.830 -6.289 1.00 84.50 69 GLU A CA 1
ATOM 584 C C . GLU A 1 69 ? -1.129 4.279 -4.909 1.00 84.50 69 GLU A C 1
ATOM 586 O O . GLU A 1 69 ? -2.183 4.900 -4.790 1.00 84.50 69 GLU A O 1
ATOM 591 N N . ILE A 1 70 ? -0.354 4.002 -3.854 1.00 86.75 70 ILE A N 1
ATOM 592 C CA . ILE A 1 70 ? -0.669 4.492 -2.508 1.00 86.75 70 ILE A CA 1
ATOM 593 C C . ILE A 1 70 ? -0.596 6.020 -2.448 1.00 86.75 70 ILE A C 1
ATOM 595 O O . ILE A 1 70 ? -1.459 6.628 -1.821 1.00 86.75 70 ILE A O 1
ATOM 599 N N . ALA A 1 71 ? 0.377 6.642 -3.115 1.00 85.38 71 ALA A N 1
ATOM 600 C CA . ALA A 1 71 ? 0.474 8.095 -3.219 1.00 85.38 71 ALA A CA 1
ATOM 601 C C . ALA A 1 71 ? -0.763 8.684 -3.914 1.00 85.38 71 ALA A C 1
ATOM 603 O O . ALA A 1 71 ? -1.445 9.509 -3.312 1.00 85.38 71 ALA A O 1
ATOM 604 N N . LYS A 1 72 ? -1.149 8.156 -5.085 1.00 84.75 72 LYS A N 1
ATOM 605 C CA . LYS A 1 72 ? -2.381 8.568 -5.787 1.00 84.75 72 LYS A CA 1
ATOM 606 C C . LYS A 1 72 ? -3.631 8.393 -4.924 1.00 84.75 72 LYS A C 1
ATOM 608 O O . LYS A 1 72 ? -4.520 9.243 -4.918 1.00 84.75 72 LYS A O 1
ATOM 613 N N . PHE A 1 73 ? -3.714 7.289 -4.181 1.00 84.19 73 PHE A N 1
ATOM 614 C CA . PHE A 1 73 ? -4.827 7.021 -3.272 1.00 84.19 73 PHE A CA 1
ATOM 615 C C . PHE A 1 73 ? -4.894 8.041 -2.128 1.00 84.19 73 PHE A C 1
ATOM 617 O O . PHE A 1 73 ? -5.982 8.484 -1.759 1.00 84.19 73 PHE A O 1
ATOM 624 N N . LEU A 1 74 ? -3.744 8.426 -1.569 1.00 83.12 74 LEU A N 1
ATOM 625 C CA . LEU A 1 74 ? -3.657 9.468 -0.546 1.00 83.12 74 LEU A CA 1
ATOM 626 C C . LEU A 1 74 ? -4.033 10.838 -1.109 1.00 83.12 74 LEU A C 1
ATOM 628 O O . LEU A 1 74 ? -4.842 11.524 -0.494 1.00 83.12 74 LEU A O 1
ATOM 632 N N . GLU A 1 75 ? -3.513 11.209 -2.279 1.00 81.50 75 GLU A N 1
ATOM 633 C CA . GLU A 1 75 ? -3.868 12.460 -2.962 1.00 81.50 75 GLU A CA 1
ATOM 634 C C . GLU A 1 75 ? -5.377 12.532 -3.208 1.00 81.50 75 GLU A C 1
ATOM 636 O O . GLU A 1 75 ? -6.018 13.501 -2.821 1.00 81.50 75 GLU A O 1
ATOM 641 N N . THR A 1 76 ? -5.976 11.449 -3.712 1.00 75.69 76 THR A N 1
ATOM 642 C CA . THR A 1 76 ? -7.428 11.370 -3.941 1.00 75.69 76 THR A CA 1
ATOM 643 C C . THR A 1 76 ? -8.228 11.512 -2.642 1.00 75.69 76 THR A C 1
ATOM 645 O O . THR A 1 76 ? -9.273 12.155 -2.631 1.00 75.69 76 THR A O 1
ATOM 648 N N . ARG A 1 77 ? -7.757 10.936 -1.524 1.00 68.38 77 ARG A N 1
ATOM 649 C CA . ARG A 1 77 ? -8.414 11.112 -0.215 1.00 68.38 77 ARG A CA 1
ATOM 650 C C . ARG A 1 77 ? -8.271 12.528 0.324 1.00 68.38 77 ARG A C 1
ATOM 652 O O . ARG A 1 77 ? -9.204 13.003 0.952 1.00 68.38 77 ARG A O 1
ATOM 659 N N . THR A 1 78 ? -7.141 13.178 0.069 1.00 56.91 78 THR A N 1
ATOM 660 C CA . THR A 1 78 ? -6.875 14.540 0.549 1.00 56.91 78 THR A CA 1
ATOM 661 C C . THR A 1 78 ? -7.661 15.565 -0.276 1.00 56.91 78 THR A C 1
ATOM 663 O O . THR A 1 78 ? -8.206 16.500 0.289 1.00 56.91 78 THR A O 1
ATOM 666 N N . SER A 1 79 ? -7.837 15.341 -1.585 1.00 51.22 79 SER A N 1
ATOM 667 C CA . SER A 1 79 ? -8.727 16.147 -2.439 1.00 51.22 79 SER A CA 1
ATOM 668 C C . SER A 1 79 ? -10.221 15.868 -2.239 1.00 51.22 79 SER A C 1
ATOM 670 O O . SER A 1 79 ? -11.044 16.652 -2.694 1.00 51.22 79 SER A O 1
ATOM 672 N N . ALA A 1 80 ? -10.593 14.773 -1.568 1.00 50.84 80 ALA A N 1
ATOM 673 C CA . ALA A 1 80 ? -11.978 14.517 -1.160 1.00 50.84 80 ALA A CA 1
ATOM 674 C C . ALA A 1 80 ? -12.338 15.174 0.188 1.00 50.84 80 ALA A C 1
ATOM 676 O O . ALA A 1 80 ? -13.498 15.128 0.588 1.00 50.84 80 ALA A O 1
ATOM 677 N N . GLU A 1 81 ? -11.365 15.790 0.867 1.00 46.22 81 GLU A N 1
ATOM 678 C CA . GLU A 1 81 ? -11.576 16.750 1.955 1.00 46.22 81 GLU A CA 1
ATOM 679 C C . GLU A 1 81 ? -11.424 18.184 1.415 1.00 46.22 81 GLU A C 1
ATOM 681 O O . GLU A 1 81 ? -10.711 19.008 1.978 1.00 46.22 81 GLU A O 1
ATOM 686 N N . GLU A 1 82 ? -12.114 18.506 0.316 1.00 45.12 82 GLU A N 1
ATOM 687 C CA . GLU A 1 82 ? -12.641 19.867 0.200 1.00 45.12 82 GLU A CA 1
ATOM 688 C C . GLU A 1 82 ? -13.732 19.982 1.279 1.00 45.12 82 GLU A C 1
ATOM 690 O O . GLU A 1 82 ? -14.662 19.163 1.297 1.00 45.12 82 GLU A O 1
ATOM 695 N N . PRO A 1 83 ? -13.607 20.920 2.234 1.00 47.41 83 PRO A N 1
ATOM 696 C CA . PRO A 1 83 ? -14.589 21.099 3.285 1.00 47.41 83 PRO A CA 1
ATOM 697 C C . PRO A 1 83 ? -15.925 21.429 2.632 1.00 47.41 83 PRO A C 1
ATOM 699 O O . PRO A 1 83 ? -16.092 22.460 1.986 1.00 47.41 83 PRO A O 1
ATOM 702 N N . SER A 1 84 ? -16.908 20.558 2.826 1.00 42.53 84 SER A N 1
ATOM 703 C CA . SER A 1 84 ? -18.309 20.904 2.653 1.00 42.53 84 SER A CA 1
ATOM 704 C C . SER A 1 84 ? -18.704 21.923 3.733 1.00 42.53 84 SER A C 1
ATOM 706 O O . SER A 1 84 ? -19.416 21.595 4.678 1.00 42.53 84 SER A O 1
ATOM 708 N N . GLU A 1 85 ? -18.213 23.158 3.611 1.00 49.50 85 GLU A N 1
ATOM 709 C CA . GLU A 1 85 ? -18.795 24.363 4.200 1.00 49.50 85 GLU A CA 1
ATOM 710 C C . GLU A 1 85 ? -19.843 24.902 3.226 1.00 49.50 85 GLU A C 1
ATOM 712 O O . GLU A 1 85 ? -19.647 25.885 2.523 1.00 49.50 85 GLU A O 1
ATOM 717 N N . GLN A 1 86 ? -20.984 24.222 3.179 1.00 47.06 86 GLN A N 1
ATOM 718 C CA . GLN A 1 86 ? -22.242 24.830 2.759 1.00 47.06 86 GLN A CA 1
ATOM 719 C C . GLN A 1 86 ? -23.337 24.363 3.718 1.00 47.06 86 GLN A C 1
ATOM 721 O O . GLN A 1 86 ? -24.182 23.535 3.395 1.00 47.06 86 GLN A O 1
ATOM 726 N N . ASN A 1 87 ? -23.289 24.893 4.938 1.00 52.72 87 ASN A N 1
ATOM 727 C CA . ASN A 1 87 ? -24.490 25.104 5.737 1.00 52.72 87 ASN A CA 1
ATOM 728 C C . ASN A 1 87 ? -24.643 26.615 5.917 1.00 52.72 87 ASN A C 1
ATOM 730 O O . ASN A 1 87 ? -24.337 27.173 6.969 1.00 52.72 87 ASN A O 1
ATOM 734 N N . GLU A 1 88 ? -25.067 27.276 4.845 1.00 55.53 88 GLU A N 1
ATOM 735 C CA . GLU A 1 88 ? -25.751 28.551 4.966 1.00 55.53 88 GLU A CA 1
ATOM 736 C C . GLU A 1 88 ? -27.252 28.288 5.140 1.00 55.53 88 GLU A C 1
ATOM 738 O O . GLU A 1 88 ? -27.858 27.545 4.370 1.00 55.53 88 GLU A O 1
ATOM 743 N N . GLN A 1 89 ? -27.816 28.997 6.122 1.00 54.38 89 GLN A N 1
ATOM 744 C CA . GLN A 1 89 ? -29.211 29.444 6.217 1.00 54.38 89 GLN A CA 1
ATOM 745 C C . GLN A 1 89 ? -30.259 28.452 6.759 1.00 54.38 89 GLN A C 1
ATOM 747 O O . GLN A 1 89 ? -30.958 27.765 6.021 1.00 54.38 89 GLN A O 1
ATOM 752 N N . ASN A 1 90 ? -30.512 28.522 8.072 1.00 51.22 90 ASN A N 1
ATOM 753 C CA . ASN A 1 90 ? -31.609 29.338 8.636 1.00 51.22 90 ASN A CA 1
ATOM 754 C C . ASN A 1 90 ? -32.031 28.824 10.023 1.00 51.22 90 ASN A C 1
ATOM 756 O O . ASN A 1 90 ? -32.692 27.789 10.148 1.00 51.22 90 ASN A O 1
ATOM 760 N N . HIS A 1 91 ? -31.772 29.615 11.064 1.00 47.91 91 HIS A N 1
ATOM 761 C CA . HIS A 1 91 ? -32.656 29.630 12.226 1.00 47.91 91 HIS A CA 1
ATOM 762 C C . HIS A 1 91 ? -32.891 31.069 12.690 1.00 47.91 91 HIS A C 1
ATOM 764 O O . HIS A 1 91 ? -31.975 31.713 13.192 1.00 47.91 91 HIS A O 1
ATOM 770 N N . LEU A 1 92 ? -34.111 31.511 12.353 1.00 58.09 92 LEU A N 1
ATOM 771 C CA . LEU A 1 92 ? -35.012 32.506 12.952 1.00 58.09 92 LEU A CA 1
ATOM 772 C C . LEU A 1 92 ? -34.463 33.434 14.042 1.00 58.09 92 LEU A C 1
ATOM 774 O O . LEU A 1 92 ? -34.039 32.922 15.100 1.00 58.09 92 LEU A O 1
#

Foldseek 3Di:
DDDPLADDCCVVLVNDDPDPVSLVVFWDFLVVLCVVVVHDSVVSVVCVSVVNQPRWHQDPNTIIHGPVSSVVSVVVVVVVPPPPPPPDDDDD

Secondary structure (DSSP, 8-state):
---TT---HHHHTTT----HHHHHHHEEEHHHHHHHTT--HHHHHHHHHTT-S---EEETTEEEEEHHHHHHHHHHHHHT------------